Protein AF-A0A166MM13-F1 (afdb_monomer)

pLDDT: mean 73.27, std 11.99, range [42.06, 86.69]

Radius of gyration: 11.15 Å; Cα contacts (8 Å, |Δi|>4): 61; chains: 1; bounding box: 24×18×35 Å

Structure (mmCIF, N/CA/C/O backbone):
data_AF-A0A166MM13-F1
#
_entry.id   AF-A0A166MM13-F1
#
loop_
_atom_site.group_PDB
_atom_site.id
_atom_site.type_symbol
_atom_site.label_atom_id
_atom_site.label_alt_id
_atom_site.label_comp_id
_atom_site.label_asym_id
_atom_site.label_entity_id
_atom_site.label_seq_id
_atom_site.pdbx_PDB_ins_code
_atom_site.Cartn_x
_atom_site.Cartn_y
_atom_site.Cartn_z
_atom_site.occupancy
_atom_site.B_iso_or_equiv
_atom_site.auth_seq_id
_atom_site.auth_comp_id
_atom_site.auth_asym_id
_atom_site.auth_atom_id
_atom_site.pdbx_PDB_model_num
ATOM 1 N N . GLY A 1 1 ? 4.612 -2.250 18.068 1.00 48.25 1 GLY A N 1
ATOM 2 C CA . GLY A 1 1 ? 5.165 -3.286 17.172 1.00 48.25 1 GLY A CA 1
ATOM 3 C C . GLY A 1 1 ? 4.046 -3.841 16.317 1.00 48.25 1 GLY A C 1
ATOM 4 O O . GLY A 1 1 ? 2.904 -3.533 16.621 1.00 48.25 1 GLY A O 1
ATOM 5 N N . CYS A 1 2 ? 4.386 -4.635 15.299 1.00 42.06 2 CYS A N 1
ATOM 6 C CA . CYS A 1 2 ? 3.470 -5.376 14.413 1.00 42.06 2 CYS A CA 1
ATOM 7 C C . CYS A 1 2 ? 2.983 -4.616 13.167 1.00 42.06 2 CYS A C 1
ATOM 9 O O . CYS A 1 2 ? 1.815 -4.287 13.021 1.00 42.06 2 CYS A O 1
ATOM 11 N N . VAL A 1 3 ? 3.896 -4.404 12.219 1.00 53.34 3 VAL A N 1
ATOM 12 C CA . VAL A 1 3 ? 3.568 -4.706 10.821 1.00 53.34 3 VAL A CA 1
ATOM 13 C C . VAL A 1 3 ? 4.559 -5.795 10.450 1.00 53.34 3 VAL A C 1
ATOM 15 O O . VAL A 1 3 ? 5.755 -5.519 10.366 1.00 53.34 3 VAL A O 1
ATOM 18 N N . GLU A 1 4 ? 4.094 -7.041 10.376 1.00 53.03 4 GLU A N 1
ATOM 19 C CA . GLU A 1 4 ? 4.905 -8.127 9.833 1.00 53.03 4 GLU A CA 1
ATOM 20 C C . GLU A 1 4 ? 5.341 -7.708 8.430 1.00 53.03 4 GLU A C 1
ATOM 22 O O . GLU A 1 4 ? 4.517 -7.416 7.561 1.00 53.03 4 GLU A O 1
ATOM 27 N N . GLN A 1 5 ? 6.651 -7.575 8.244 1.00 56.16 5 GLN A N 1
ATOM 28 C CA . GLN A 1 5 ? 7.235 -7.207 6.967 1.00 56.16 5 GLN A CA 1
ATOM 29 C C . GLN A 1 5 ? 7.035 -8.382 6.016 1.00 56.16 5 GLN A C 1
ATOM 31 O O . GLN A 1 5 ? 7.832 -9.311 6.013 1.00 56.16 5 GLN A O 1
ATOM 36 N N . LYS A 1 6 ? 5.956 -8.361 5.232 1.00 56.09 6 LYS A N 1
ATOM 37 C CA . LYS A 1 6 ? 5.858 -9.151 4.003 1.00 56.09 6 LYS A CA 1
ATOM 38 C C . LYS A 1 6 ? 6.545 -8.342 2.896 1.00 56.09 6 LYS A C 1
ATOM 40 O O . LYS A 1 6 ? 5.960 -7.362 2.436 1.00 56.09 6 LYS A O 1
ATOM 45 N N . PRO A 1 7 ? 7.778 -8.693 2.491 1.00 58.0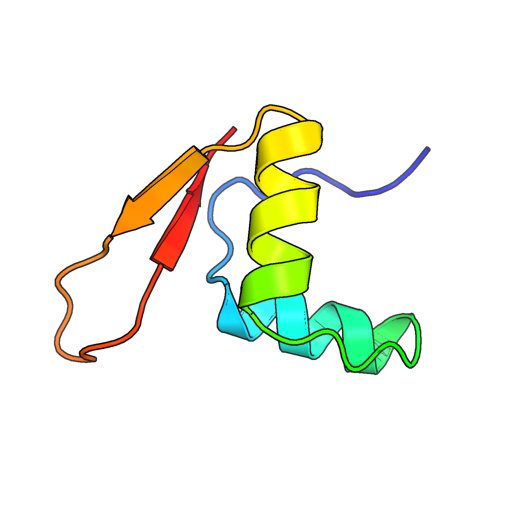0 7 PRO A N 1
ATOM 46 C CA . PRO A 1 7 ? 8.611 -7.862 1.620 1.00 58.00 7 PRO A CA 1
ATOM 47 C C . PRO A 1 7 ? 8.254 -7.978 0.126 1.00 58.00 7 PRO A C 1
ATOM 49 O O . PRO A 1 7 ? 9.013 -7.514 -0.715 1.00 58.00 7 PRO A O 1
ATOM 52 N N . ASP A 1 8 ? 7.094 -8.557 -0.201 1.00 64.00 8 ASP A N 1
ATOM 53 C CA . ASP A 1 8 ? 6.627 -8.802 -1.570 1.00 64.00 8 ASP A CA 1
ATOM 54 C C . ASP A 1 8 ? 5.141 -8.442 -1.733 1.00 64.00 8 ASP A C 1
ATOM 56 O O . ASP A 1 8 ? 4.373 -9.148 -2.382 1.00 64.00 8 ASP A O 1
ATOM 60 N N . MET A 1 9 ? 4.705 -7.348 -1.104 1.00 74.00 9 MET A N 1
ATOM 61 C CA . MET A 1 9 ? 3.326 -6.865 -1.220 1.00 74.00 9 MET A CA 1
ATOM 62 C C . MET A 1 9 ? 3.218 -5.779 -2.293 1.00 74.00 9 MET A C 1
ATOM 64 O O . MET A 1 9 ? 4.033 -4.846 -2.353 1.00 74.00 9 MET A O 1
ATOM 68 N N . MET A 1 10 ? 2.191 -5.869 -3.140 1.00 78.75 10 MET A N 1
ATOM 69 C CA . MET A 1 10 ? 1.896 -4.808 -4.098 1.00 78.75 10 MET A CA 1
ATOM 70 C C . MET A 1 10 ? 1.261 -3.598 -3.402 1.00 78.75 10 MET A C 1
ATOM 72 O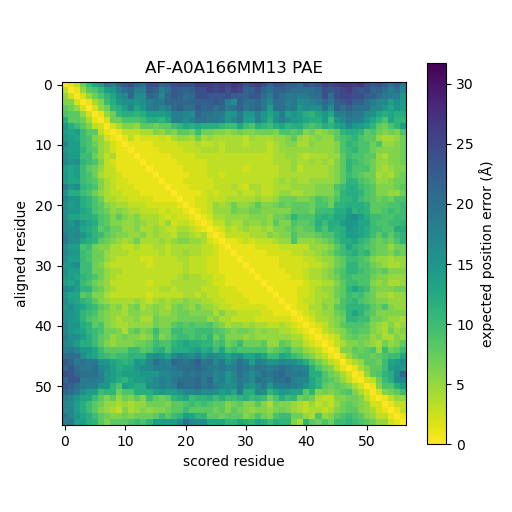 O . MET A 1 10 ? 0.512 -3.719 -2.435 1.00 78.75 10 MET A O 1
ATOM 76 N N . LEU A 1 11 ? 1.511 -2.395 -3.925 1.00 78.62 11 LEU A N 1
ATOM 77 C CA . LEU A 1 11 ? 0.992 -1.150 -3.341 1.00 78.62 11 LEU A CA 1
ATOM 78 C C . LEU A 1 11 ? -0.543 -1.136 -3.216 1.00 78.62 11 LEU A C 1
ATOM 80 O O . LEU A 1 11 ? -1.074 -0.614 -2.235 1.00 78.62 11 LEU A O 1
ATOM 84 N N . PHE A 1 12 ? -1.250 -1.718 -4.190 1.00 79.50 12 PHE A N 1
ATOM 85 C CA . PHE A 1 12 ? -2.711 -1.813 -4.148 1.00 79.50 12 PHE A CA 1
ATOM 86 C C . PHE A 1 12 ? -3.191 -2.769 -3.046 1.00 79.50 12 PHE A C 1
ATOM 88 O O . PHE A 1 12 ? -4.218 -2.513 -2.421 1.00 79.50 12 PHE A O 1
ATOM 95 N N . GLU A 1 13 ? -2.448 -3.847 -2.784 1.00 80.81 13 GLU A N 1
ATOM 96 C CA . GLU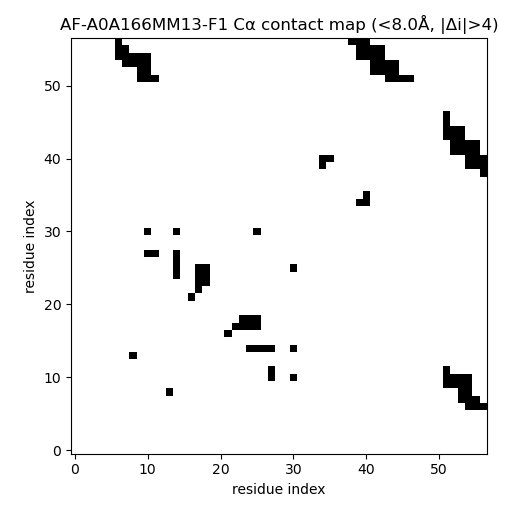 A 1 13 ? -2.761 -4.808 -1.724 1.00 80.81 13 GLU A CA 1
ATOM 97 C C . GLU A 1 13 ? -2.570 -4.155 -0.364 1.00 80.81 13 GLU A C 1
ATOM 99 O O . GLU A 1 13 ? -3.468 -4.224 0.469 1.00 80.81 13 GLU A O 1
ATOM 104 N N . LEU A 1 14 ? -1.474 -3.410 -0.187 1.00 81.69 14 LEU A N 1
ATOM 105 C CA . LEU A 1 14 ? -1.242 -2.638 1.029 1.00 81.69 14 LEU A CA 1
ATOM 106 C C . LEU A 1 14 ? -2.357 -1.613 1.266 1.00 81.69 14 LEU A C 1
ATOM 108 O O . LEU A 1 14 ? -2.829 -1.464 2.389 1.00 81.69 14 LEU A O 1
ATOM 112 N N . ARG A 1 15 ? -2.812 -0.916 0.217 1.00 84.00 15 ARG A N 1
ATOM 113 C CA . ARG A 1 15 ? -3.960 -0.003 0.330 1.00 84.00 15 ARG A CA 1
ATOM 114 C C . ARG A 1 15 ? -5.219 -0.746 0.773 1.00 84.00 15 ARG A C 1
ATOM 116 O O . ARG A 1 15 ? -5.927 -0.264 1.655 1.00 84.00 15 ARG A O 1
ATOM 123 N N . ARG A 1 16 ? -5.495 -1.904 0.169 1.00 84.50 16 ARG A N 1
ATOM 124 C CA . ARG A 1 16 ? -6.663 -2.724 0.504 1.00 84.50 16 ARG A CA 1
ATOM 125 C C . ARG A 1 16 ? -6.608 -3.202 1.953 1.00 84.50 16 ARG A C 1
ATOM 127 O O . ARG A 1 16 ? -7.623 -3.137 2.635 1.00 84.50 16 ARG A O 1
ATOM 134 N N . GLU A 1 17 ? -5.446 -3.629 2.439 1.00 85.44 17 GLU A N 1
ATOM 135 C CA . GLU A 1 17 ? -5.282 -4.048 3.833 1.00 85.44 17 GLU A CA 1
ATOM 136 C C . GLU A 1 17 ? -5.393 -2.880 4.815 1.00 85.44 17 GLU A C 1
ATOM 138 O O . GLU A 1 17 ? -6.075 -3.007 5.827 1.00 85.44 17 GLU A O 1
ATOM 143 N N . LEU A 1 18 ? -4.818 -1.715 4.504 1.00 84.06 18 LEU A N 1
ATOM 144 C CA . LEU A 1 18 ? -4.975 -0.515 5.335 1.00 84.06 18 LEU A CA 1
ATOM 145 C C . LEU A 1 18 ? -6.443 -0.097 5.470 1.00 84.06 18 LEU A C 1
ATOM 147 O O . LEU A 1 18 ? -6.880 0.291 6.555 1.00 84.06 18 LEU A O 1
ATOM 151 N N . ASN A 1 19 ? -7.214 -0.2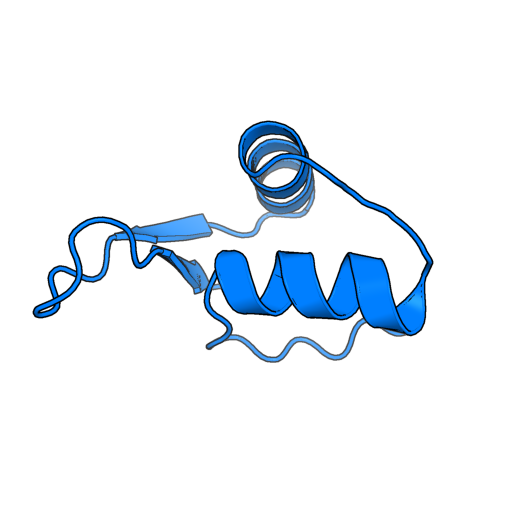16 4.391 1.00 86.69 19 ASN A N 1
ATOM 152 C CA . ASN A 1 19 ? -8.645 0.040 4.430 1.00 86.69 19 ASN A CA 1
ATOM 153 C C . ASN A 1 19 ? -9.391 -1.053 5.213 1.00 86.69 19 ASN A C 1
ATOM 155 O O . ASN A 1 19 ? -10.172 -0.737 6.104 1.00 86.69 19 ASN A O 1
ATOM 159 N N . SER A 1 20 ? -9.106 -2.327 4.941 1.00 85.88 20 SER A N 1
ATOM 160 C CA . SER A 1 20 ? -9.823 -3.457 5.540 1.00 85.88 20 SER A CA 1
ATOM 161 C C . SER A 1 20 ? -9.537 -3.655 7.030 1.00 85.88 20 SER A C 1
ATOM 163 O O . SER A 1 20 ? -10.429 -4.076 7.757 1.00 85.88 20 SER A O 1
ATOM 165 N N . ILE A 1 21 ? -8.302 -3.419 7.479 1.00 84.69 21 ILE A N 1
ATOM 166 C CA . ILE A 1 21 ? -7.865 -3.682 8.858 1.00 84.69 21 ILE A CA 1
ATOM 167 C C . ILE A 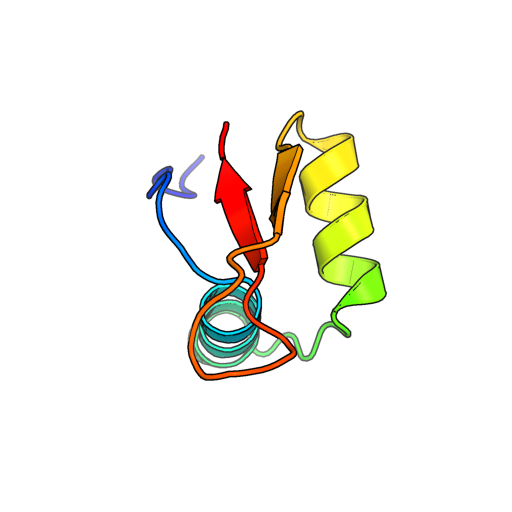1 21 ? -7.987 -2.418 9.705 1.00 84.69 21 ILE A C 1
ATOM 169 O O . ILE A 1 21 ? -8.418 -2.477 10.853 1.00 84.69 21 ILE A O 1
ATOM 173 N N . CYS A 1 22 ? -7.593 -1.267 9.154 1.00 83.00 22 CYS A N 1
ATOM 174 C CA . CYS A 1 22 ? -7.510 -0.020 9.911 1.00 83.00 22 CYS A CA 1
ATOM 175 C C . CYS A 1 22 ? -8.617 0.985 9.563 1.00 83.00 22 CYS A C 1
ATOM 177 O O . CYS A 1 22 ? -8.683 2.033 10.201 1.00 83.00 22 CYS A O 1
ATOM 179 N N . GLY A 1 23 ? -9.455 0.723 8.551 1.00 84.06 23 GLY A N 1
ATOM 180 C CA . GLY A 1 23 ? -10.445 1.691 8.061 1.00 84.06 23 GLY A CA 1
ATOM 181 C C . GLY A 1 23 ? -9.823 2.900 7.353 1.00 84.06 23 GLY A C 1
ATOM 182 O O . GLY A 1 23 ? -10.492 3.912 7.155 1.00 84.06 23 GLY A O 1
ATOM 183 N N . ILE A 1 24 ? -8.535 2.835 6.995 1.00 82.19 24 ILE A N 1
ATOM 184 C CA . ILE A 1 24 ? -7.792 3.968 6.438 1.00 82.19 24 ILE A CA 1
ATOM 185 C C . ILE A 1 24 ? -7.822 3.892 4.911 1.00 82.19 24 ILE A C 1
ATOM 187 O O . ILE A 1 24 ? -7.123 3.078 4.308 1.00 82.19 24 ILE A O 1
ATOM 191 N N . ASP A 1 25 ? -8.568 4.791 4.264 1.00 80.94 25 ASP A N 1
ATOM 192 C CA . ASP A 1 25 ? -8.426 5.029 2.822 1.00 80.94 25 ASP A CA 1
ATOM 193 C C . ASP A 1 25 ? -7.293 6.028 2.554 1.00 80.94 25 ASP A C 1
ATOM 195 O O . ASP A 1 25 ? -7.480 7.242 2.459 1.00 80.94 25 ASP A O 1
ATOM 199 N N . ALA A 1 26 ? -6.069 5.508 2.483 1.00 79.62 26 ALA A N 1
ATOM 200 C CA . ALA A 1 26 ? -4.906 6.292 2.100 1.00 79.62 26 ALA A CA 1
ATOM 201 C C . ALA A 1 26 ? -4.691 6.218 0.583 1.00 79.62 26 ALA A C 1
ATOM 203 O O . ALA A 1 26 ? -4.549 5.141 0.004 1.00 79.62 26 ALA A O 1
ATOM 204 N N . GLY A 1 27 ? -4.579 7.380 -0.062 1.00 82.50 27 GLY A N 1
ATOM 205 C CA . GLY A 1 27 ? -4.158 7.449 -1.460 1.00 82.50 27 GLY A CA 1
ATOM 206 C C . GLY A 1 27 ? -2.749 6.876 -1.661 1.00 82.50 27 GLY A C 1
ATOM 207 O O . GLY A 1 27 ? -1.895 6.955 -0.772 1.00 82.50 27 GLY A O 1
ATOM 208 N N . GLU A 1 28 ? -2.470 6.358 -2.858 1.00 80.81 28 GLU A N 1
ATOM 209 C CA . GLU A 1 28 ? -1.177 5.740 -3.203 1.00 80.81 28 GLU A CA 1
ATOM 210 C C . GLU A 1 28 ? 0.023 6.649 -2.907 1.00 80.81 28 GLU A C 1
ATOM 212 O O . GLU A 1 28 ? 1.064 6.190 -2.436 1.00 80.81 28 GLU A O 1
ATOM 217 N N . ASN A 1 29 ? -0.137 7.959 -3.114 1.00 82.69 29 ASN A N 1
ATOM 218 C CA . ASN A 1 29 ? 0.879 8.962 -2.796 1.00 82.69 29 ASN A CA 1
ATOM 219 C C . ASN A 1 29 ? 1.182 9.038 -1.293 1.00 82.69 29 ASN A C 1
ATOM 221 O O . ASN A 1 29 ? 2.340 9.190 -0.903 1.00 82.69 29 ASN A O 1
ATOM 225 N N . THR A 1 30 ? 0.164 8.925 -0.441 1.00 85.25 30 THR A N 1
ATOM 226 C CA . THR A 1 30 ? 0.328 8.933 1.018 1.00 85.25 30 THR A CA 1
ATOM 227 C C . THR A 1 30 ? 1.045 7.671 1.471 1.00 85.25 30 THR A C 1
ATOM 229 O O . THR A 1 30 ? 2.058 7.765 2.165 1.00 85.25 30 THR A O 1
ATOM 232 N N . ILE A 1 31 ? 0.597 6.508 0.993 1.00 83.56 31 ILE A N 1
ATOM 233 C CA . ILE A 1 31 ? 1.223 5.214 1.289 1.00 83.56 31 ILE A CA 1
ATOM 234 C C . ILE A 1 31 ? 2.683 5.222 0.828 1.00 83.56 31 ILE A C 1
ATOM 236 O O . ILE A 1 31 ? 3.582 4.910 1.602 1.00 83.56 31 ILE A O 1
ATOM 240 N N . SER A 1 32 ? 2.947 5.692 -0.392 1.00 81.50 32 SER A N 1
ATOM 241 C CA . SER A 1 32 ? 4.297 5.858 -0.928 1.00 81.50 32 SER A CA 1
ATOM 242 C C . SER A 1 32 ? 5.194 6.714 -0.036 1.00 81.50 32 SER A C 1
ATOM 244 O O . SER A 1 32 ? 6.352 6.363 0.190 1.00 81.50 32 SER A O 1
ATOM 246 N N . ARG A 1 33 ? 4.707 7.873 0.424 1.00 83.94 33 ARG A N 1
ATOM 247 C CA . ARG A 1 33 ? 5.491 8.762 1.294 1.00 83.94 33 ARG A CA 1
ATOM 248 C C . ARG A 1 33 ? 5.763 8.107 2.645 1.00 83.94 33 ARG A C 1
ATOM 250 O O . ARG A 1 33 ? 6.878 8.221 3.146 1.00 83.94 33 ARG A O 1
ATOM 257 N N . CYS A 1 34 ? 4.780 7.411 3.213 1.00 84.56 34 CYS A N 1
ATOM 258 C CA . CYS A 1 34 ? 4.929 6.676 4.468 1.00 84.56 34 CYS A CA 1
ATOM 259 C C . CYS A 1 34 ? 5.953 5.544 4.352 1.00 84.56 34 CYS A C 1
ATOM 261 O O . CYS A 1 34 ? 6.827 5.435 5.208 1.00 84.56 34 CYS A O 1
ATOM 263 N N . LEU A 1 35 ? 5.887 4.756 3.278 1.00 82.44 35 LEU A N 1
ATOM 264 C CA . LEU A 1 35 ? 6.847 3.692 2.989 1.00 82.44 35 LEU A CA 1
ATOM 265 C C . LEU A 1 35 ? 8.268 4.246 2.861 1.00 82.44 35 LEU A C 1
ATOM 267 O O . LEU A 1 35 ? 9.158 3.794 3.576 1.00 82.44 35 LEU A O 1
ATOM 271 N N . LYS A 1 36 ? 8.456 5.306 2.063 1.00 83.56 36 LYS A N 1
ATOM 272 C CA . LYS A 1 36 ? 9.764 5.959 1.902 1.00 83.56 36 LYS A CA 1
ATOM 273 C C . LYS A 1 36 ? 10.315 6.498 3.227 1.00 83.56 36 LYS A C 1
ATOM 275 O O . LYS A 1 36 ? 11.496 6.342 3.506 1.00 83.56 36 LYS A O 1
AT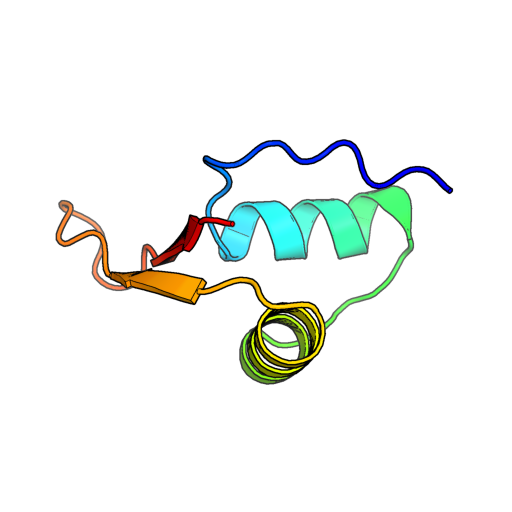OM 280 N N . ARG A 1 37 ? 9.467 7.111 4.064 1.00 84.62 37 ARG A N 1
ATOM 281 C CA . ARG A 1 37 ? 9.857 7.590 5.407 1.00 84.62 37 ARG A CA 1
ATOM 282 C C . ARG A 1 37 ? 10.288 6.464 6.346 1.00 84.62 37 ARG A C 1
ATOM 284 O O . ARG A 1 37 ? 11.033 6.724 7.280 1.00 84.62 37 ARG A O 1
ATOM 291 N N . ARG A 1 38 ? 9.809 5.241 6.117 1.00 82.50 38 ARG A N 1
ATOM 292 C CA . 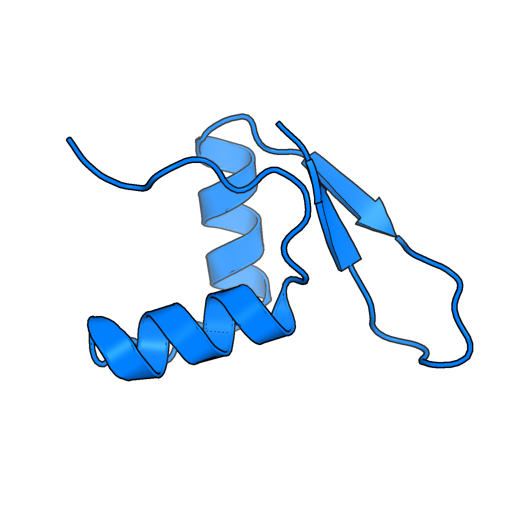ARG A 1 38 ? 10.163 4.047 6.894 1.00 82.50 38 ARG A CA 1
ATOM 293 C C . ARG A 1 38 ? 11.322 3.245 6.287 1.00 82.50 38 ARG A C 1
ATOM 295 O O . ARG A 1 38 ? 11.627 2.184 6.811 1.00 82.50 38 ARG A O 1
ATOM 302 N N . GLY A 1 39 ? 11.950 3.739 5.218 1.00 81.06 39 GLY A N 1
ATOM 303 C CA . GLY A 1 39 ? 13.095 3.095 4.566 1.00 81.06 39 GLY A CA 1
ATOM 304 C C . GLY A 1 39 ? 12.742 2.162 3.407 1.00 81.06 39 GLY A C 1
ATOM 305 O O . GLY A 1 39 ? 13.638 1.784 2.668 1.00 81.06 39 GLY A O 1
ATOM 306 N N . TYR A 1 40 ? 11.459 1.872 3.173 1.00 80.38 40 TYR A N 1
ATOM 307 C CA . TYR A 1 40 ? 11.052 0.991 2.080 1.00 80.38 40 TYR A CA 1
ATOM 308 C C . TYR A 1 40 ? 11.237 1.666 0.726 1.00 80.38 40 TYR A C 1
ATOM 310 O O . TYR A 1 40 ? 10.885 2.839 0.525 1.00 80.38 40 TYR A O 1
ATOM 318 N N . THR A 1 41 ? 11.701 0.885 -0.241 1.00 76.25 41 THR A N 1
ATOM 319 C CA . THR A 1 41 ? 11.753 1.290 -1.642 1.00 76.25 41 THR A CA 1
ATOM 320 C C . THR A 1 41 ? 10.686 0.551 -2.448 1.00 76.25 41 THR A C 1
ATOM 322 O O . THR A 1 41 ? 10.047 -0.389 -1.981 1.00 76.25 41 THR A O 1
ATOM 325 N N . ARG A 1 42 ? 10.376 1.044 -3.650 1.00 74.31 42 ARG A N 1
ATOM 326 C CA . ARG A 1 42 ? 9.379 0.421 -4.530 1.00 74.31 42 ARG A CA 1
ATOM 327 C C . ARG A 1 42 ? 10.052 0.041 -5.830 1.00 74.31 42 ARG A C 1
ATOM 329 O O . ARG A 1 42 ? 10.662 0.896 -6.470 1.00 74.31 42 ARG A O 1
ATOM 336 N N . LYS A 1 43 ? 9.890 -1.209 -6.245 1.00 74.06 43 LYS A N 1
ATOM 337 C CA . LYS A 1 43 ? 10.258 -1.654 -7.585 1.00 74.06 43 LYS A CA 1
ATOM 338 C C . LYS A 1 43 ? 9.031 -1.557 -8.476 1.00 74.06 43 LYS A C 1
ATOM 340 O O . LYS A 1 43 ? 7.962 -2.071 -8.148 1.00 74.06 43 LYS A O 1
ATOM 345 N N . LYS A 1 44 ? 9.176 -0.866 -9.606 1.00 70.88 44 LYS A N 1
ATOM 346 C CA . LYS A 1 44 ? 8.154 -0.882 -10.650 1.00 70.88 44 LYS A CA 1
ATOM 347 C C . LYS A 1 44 ? 8.186 -2.266 -11.289 1.00 70.88 44 LYS A C 1
ATOM 349 O O . LYS A 1 44 ? 9.195 -2.643 -11.880 1.00 70.88 44 LYS A O 1
ATOM 354 N N . VAL A 1 45 ? 7.104 -3.020 -11.144 1.00 67.00 45 VAL A N 1
ATOM 355 C CA . VAL A 1 45 ? 6.966 -4.321 -11.793 1.00 67.00 45 VAL A CA 1
ATOM 356 C C . VAL A 1 45 ? 6.339 -4.062 -13.153 1.00 67.00 45 VAL A C 1
ATOM 358 O O . VAL A 1 45 ? 5.156 -3.735 -13.243 1.00 67.00 45 VAL A O 1
ATOM 361 N N . CYS A 1 46 ? 7.133 -4.178 -14.217 1.00 60.91 46 CYS A N 1
ATOM 362 C CA . CYS A 1 46 ? 6.614 -4.223 -15.583 1.00 60.91 46 CYS A CA 1
ATOM 363 C C . CYS A 1 46 ? 5.983 -5.602 -15.829 1.00 60.91 46 CYS A C 1
ATOM 365 O O . CYS A 1 46 ? 6.595 -6.481 -16.427 1.00 60.91 46 CYS A O 1
ATOM 367 N N . GLY A 1 47 ? 4.775 -5.807 -15.305 1.00 61.91 47 GLY A N 1
ATOM 368 C CA . GLY A 1 47 ? 3.903 -6.926 -15.664 1.00 61.91 47 GLY A CA 1
ATOM 369 C C . GLY A 1 47 ? 2.840 -6.491 -16.674 1.00 61.91 47 GLY A C 1
ATOM 370 O O . GLY A 1 47 ? 2.760 -5.319 -17.032 1.00 61.91 47 GLY A O 1
ATOM 371 N N . ARG A 1 48 ? 1.958 -7.413 -17.090 1.00 57.97 48 ARG A N 1
ATOM 372 C CA . ARG A 1 48 ? 0.794 -7.122 -17.964 1.00 57.97 48 ARG A CA 1
ATOM 373 C C . ARG A 1 48 ? -0.158 -6.032 -17.430 1.00 57.97 48 ARG A C 1
ATOM 375 O O . ARG A 1 48 ? -1.065 -5.632 -18.152 1.00 57.97 48 ARG A O 1
ATOM 382 N N . PHE A 1 49 ? 0.037 -5.552 -16.201 1.00 55.12 49 PHE A N 1
ATOM 383 C CA . PHE A 1 49 ? -0.750 -4.493 -15.580 1.00 55.12 49 PHE A CA 1
ATOM 384 C C . PHE A 1 49 ? 0.092 -3.211 -15.430 1.00 55.12 49 PHE A C 1
ATOM 386 O O . PHE A 1 49 ? 1.141 -3.243 -14.788 1.00 55.12 49 PHE A O 1
ATOM 393 N N . PRO A 1 50 ? -0.351 -2.063 -15.973 1.00 53.16 50 PRO A N 1
ATOM 394 C CA . PRO A 1 50 ? 0.462 -0.844 -16.059 1.00 53.16 50 PRO A CA 1
ATOM 395 C C . PRO A 1 50 ? 0.749 -0.125 -14.720 1.00 53.16 50 PRO A C 1
ATOM 397 O O . PRO A 1 50 ? 1.438 0.896 -14.728 1.00 53.16 50 PRO A O 1
ATOM 400 N N . LEU A 1 51 ? 0.262 -0.624 -13.574 1.00 55.66 51 LEU A N 1
ATOM 401 C CA . LEU A 1 51 ? 0.301 0.078 -12.276 1.00 55.66 51 LEU A CA 1
ATOM 402 C C . LEU A 1 51 ? 0.786 -0.779 -11.084 1.00 55.66 51 LEU A C 1
ATOM 404 O O . LEU A 1 51 ? 0.551 -0.430 -9.929 1.00 55.66 51 LEU A O 1
ATOM 408 N N . SER A 1 52 ? 1.481 -1.894 -11.320 1.00 63.22 52 SER A N 1
ATOM 409 C CA . SER A 1 52 ? 2.006 -2.739 -10.236 1.00 63.22 52 SER A CA 1
ATOM 410 C C . SER A 1 52 ? 3.347 -2.224 -9.688 1.00 63.22 52 SER A C 1
ATOM 412 O O . SER A 1 52 ? 4.385 -2.310 -10.346 1.00 63.22 52 SER A O 1
ATOM 414 N N . TYR A 1 53 ? 3.342 -1.710 -8.454 1.00 68.44 53 TYR A N 1
ATOM 415 C CA . TYR A 1 53 ? 4.553 -1.424 -7.673 1.00 68.44 53 TYR A CA 1
ATOM 416 C C . TYR A 1 53 ? 4.690 -2.452 -6.553 1.00 68.44 53 TYR A C 1
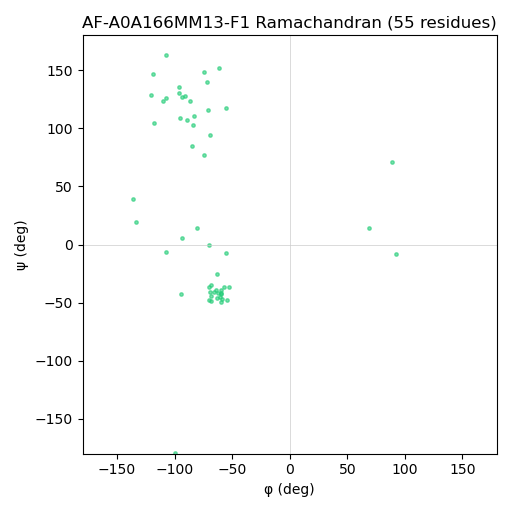ATOM 418 O O . TYR A 1 53 ? 3.761 -2.599 -5.760 1.00 68.44 53 TYR A O 1
ATOM 426 N N . LEU A 1 54 ? 5.845 -3.112 -6.471 1.00 70.12 54 LEU A N 1
ATOM 427 C CA . LEU A 1 54 ? 6.193 -4.034 -5.392 1.00 70.12 54 LEU A CA 1
ATOM 428 C C . LEU A 1 54 ? 7.016 -3.291 -4.339 1.00 70.12 54 LEU A C 1
ATOM 430 O O . LEU A 1 54 ? 7.955 -2.563 -4.674 1.00 70.12 54 LEU A O 1
ATOM 434 N N . ILE A 1 55 ? 6.618 -3.421 -3.079 1.00 72.38 55 ILE A N 1
ATOM 435 C CA . ILE A 1 55 ? 7.275 -2.779 -1.940 1.00 72.38 55 ILE A CA 1
ATOM 436 C C . ILE A 1 55 ? 8.404 -3.693 -1.479 1.00 72.38 55 ILE A C 1
ATOM 438 O O . ILE A 1 55 ? 8.135 -4.836 -1.145 1.00 72.38 55 ILE A O 1
ATOM 442 N N . VAL A 1 56 ? 9.635 -3.184 -1.444 1.00 66.44 56 VAL A N 1
ATOM 443 C CA . VAL A 1 56 ? 10.821 -3.907 -0.963 1.00 66.44 56 VAL A CA 1
ATOM 444 C C . VAL A 1 56 ? 11.427 -3.186 0.255 1.00 66.44 56 VAL A C 1
ATOM 446 O O . VAL A 1 56 ? 11.323 -1.953 0.329 1.00 66.44 56 VAL A O 1
ATOM 449 N N . PRO A 1 57 ? 12.014 -3.922 1.217 1.00 59.72 57 PRO A N 1
ATOM 450 C CA . PRO A 1 57 ? 12.709 -3.344 2.367 1.00 59.72 57 PRO A CA 1
ATOM 451 C C . PRO A 1 57 ? 13.974 -2.573 1.971 1.00 59.72 57 PRO A C 1
ATOM 453 O O . PRO A 1 57 ? 14.564 -2.872 0.904 1.00 59.72 57 PRO A O 1
#

Organism: NCBI:txid1314781

Secondary structure (DSSP, 8-state):
------TTEEHHHHHHHHHHHH-----HHHHHHHHHHTT-EEEE--SSSTT-EEEE-

Foldseek 3Di:
DDPPCPFWDWLVRVQVCCCVPVVDNDDSVRSQVVLVVVVWDWDDDPDPDRRTITIHD

Nearest PDB structures (foldseek):
  7viv-assembly1_A  TM=6.063E-01  e=2.404E-01  African swine fever virus
  7vwv-assembly2_B  TM=6.482E-01  e=1.134E+00  African swine fever virus
  3gz5-assembly1_B  TM=6.420E-01  e=5.346E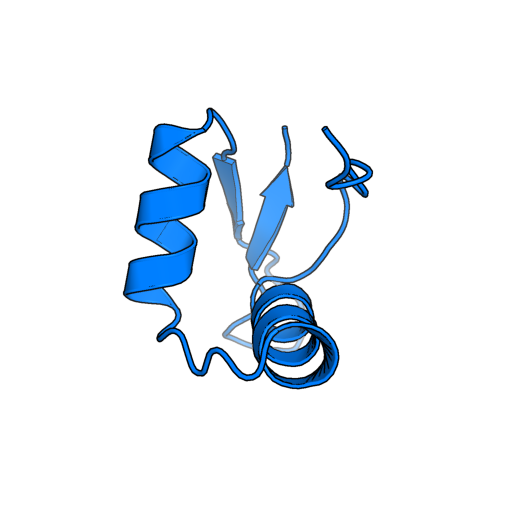+00  Shewanella oneidensis
  3whi-assembly2_B  TM=5.394E-01  e=2.914E+00  Bacillus subtilis subsp. subtilis str. 168
  7ofz-assembly2_A  TM=2.469E-01  e=4.671E+00  Haemophilus influenzae 86-028NP

Mean predicted aligned error: 8.45 Å

Solvent-accessible surface area (backbone atoms only — not comparable to full-atom values): 3498 Å² total; per-residue (Å²): 137,86,75,82,82,65,61,78,40,40,56,69,55,53,40,51,46,37,31,74,75,70,68,40,86,60,54,70,70,55,51,49,52,52,38,47,74,71,64,32,46,74,47,78,44,91,56,103,49,99,78,46,34,34,38,33,110

Sequence (57 aa):
GCVEQKPDMMLFELRRELNSICGIDAGENTISRCLKRRGYTRKKVCGRFPLSYLIVP